Protein AF-A0A382ZHH4-F1 (afdb_monomer_lite)

pLDDT: mean 91.07, std 5.42, range [71.69, 95.81]

Foldseek 3Di:
DDDWDKAFDDDDDPQKTWIWTDPDPPDIDTDIDGHPPD

Secondary structure (DSSP, 8-state):
-PPPEEEEEEEEETTEEEEEEE-STT-EEEEEEEPTT-

Organism: NCBI:txid408172

Sequence (38 aa):
MYNYKAKLLRVVDGDTVDAEIDLGFKIFIKERIRLMGI

InterPro domains:
  IPR035437 SNase-like, OB-fold superfamily [G3DSA:2.40.50.90] (1-38)

Radius of gyration: 10.65 Å; chains: 1; bounding box: 17×20×29 Å

Structure (mmCIF, N/CA/C/O backbone):
data_AF-A0A382ZHH4-F1
#
_entry.id   AF-A0A382ZHH4-F1
#
loop_
_atom_site.group_PDB
_atom_site.id
_atom_site.type_symbol
_atom_site.label_atom_id
_atom_site.label_alt_id
_atom_site.label_comp_id
_atom_site.label_asym_id
_atom_site.label_entity_id
_atom_site.label_seq_id
_atom_site.pdbx_PDB_ins_code
_atom_site.Cartn_x
_atom_site.Cartn_y
_atom_site.Cartn_z
_atom_site.occupancy
_atom_site.B_iso_or_equiv
_atom_site.auth_seq_id
_atom_site.auth_comp_id
_atom_site.auth_asym_id
_atom_site.auth_atom_id
_atom_site.pdbx_PDB_model_num
ATOM 1 N N . MET A 1 1 ? 1.788 -13.371 6.699 1.00 7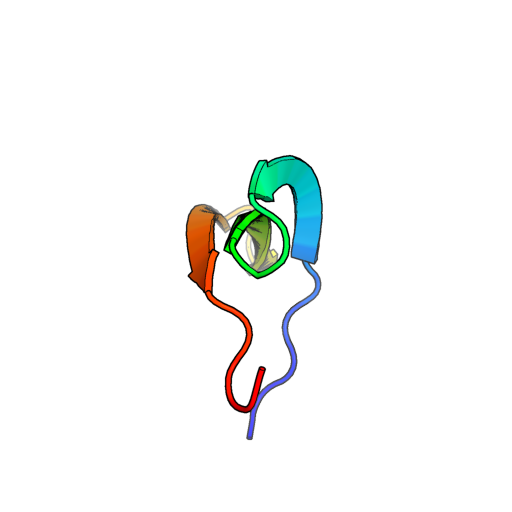4.25 1 MET A N 1
ATOM 2 C CA . MET A 1 1 ? 1.633 -12.159 5.863 1.00 74.25 1 MET A CA 1
ATOM 3 C C . MET A 1 1 ? 0.299 -11.527 6.207 1.00 74.25 1 MET A C 1
ATOM 5 O O . MET A 1 1 ? -0.669 -12.264 6.345 1.00 74.25 1 MET A O 1
ATOM 9 N N . TYR A 1 2 ? 0.261 -10.211 6.394 1.00 83.69 2 TYR A N 1
ATOM 10 C CA . TYR A 1 2 ? -0.975 -9.474 6.662 1.00 83.69 2 TYR A CA 1
ATOM 11 C C . TYR A 1 2 ? -1.406 -8.758 5.385 1.00 83.69 2 TYR A C 1
ATOM 13 O O . TYR A 1 2 ? -0.569 -8.158 4.715 1.00 83.69 2 TYR A O 1
ATOM 21 N N . ASN A 1 3 ? -2.691 -8.844 5.049 1.00 86.62 3 ASN A N 1
ATOM 22 C CA . ASN A 1 3 ? -3.264 -8.148 3.903 1.00 86.62 3 ASN A CA 1
ATOM 23 C C . ASN A 1 3 ? -4.017 -6.922 4.411 1.00 86.62 3 ASN A C 1
ATOM 25 O O . ASN A 1 3 ? -4.971 -7.060 5.178 1.00 86.62 3 ASN A O 1
ATOM 29 N N . TYR A 1 4 ? -3.595 -5.742 3.971 1.00 90.88 4 TYR A N 1
ATOM 30 C CA . TYR A 1 4 ? -4.284 -4.487 4.248 1.00 90.88 4 TYR A CA 1
ATOM 31 C C . TYR A 1 4 ? -5.098 -4.076 3.031 1.00 90.88 4 TYR A C 1
ATOM 33 O O . TYR A 1 4 ? -4.704 -4.323 1.888 1.00 90.88 4 TYR A O 1
ATOM 41 N N . LYS A 1 5 ? -6.249 -3.448 3.269 1.00 90.56 5 LYS A N 1
ATOM 42 C CA . LYS A 1 5 ? -7.008 -2.841 2.178 1.00 90.56 5 LYS A CA 1
ATOM 43 C C . LYS A 1 5 ? -6.268 -1.583 1.750 1.00 90.56 5 LYS A C 1
ATOM 45 O O . LYS A 1 5 ? -5.922 -0.760 2.590 1.00 90.56 5 LYS A O 1
ATOM 50 N N . ALA A 1 6 ? -6.042 -1.436 0.453 1.00 93.69 6 ALA A N 1
ATOM 51 C CA . ALA A 1 6 ? -5.473 -0.226 -0.110 1.00 93.69 6 ALA A CA 1
ATOM 52 C C . ALA A 1 6 ? -6.413 0.348 -1.167 1.00 93.69 6 ALA A C 1
ATOM 54 O O . ALA A 1 6 ? -7.056 -0.391 -1.917 1.00 93.69 6 ALA A O 1
ATOM 55 N N . LYS A 1 7 ? -6.493 1.674 -1.228 1.00 94.00 7 LYS A N 1
ATOM 56 C CA . LYS A 1 7 ? -7.210 2.419 -2.256 1.00 94.00 7 LYS A CA 1
ATOM 57 C C . LYS A 1 7 ? -6.194 3.028 -3.212 1.00 94.00 7 LYS A C 1
ATOM 59 O O . LYS A 1 7 ? -5.356 3.826 -2.801 1.00 94.00 7 LYS A O 1
ATOM 64 N N . LEU A 1 8 ? -6.276 2.663 -4.489 1.00 93.62 8 LEU A N 1
ATOM 65 C CA . LEU A 1 8 ? -5.451 3.269 -5.531 1.00 93.62 8 LEU A CA 1
ATOM 66 C C . LEU A 1 8 ? -5.823 4.751 -5.670 1.00 93.62 8 LEU A C 1
ATOM 68 O O . LEU A 1 8 ? -6.995 5.078 -5.865 1.00 93.62 8 LEU A O 1
ATOM 72 N N . LEU A 1 9 ? -4.832 5.635 -5.573 1.00 95.06 9 LEU A N 1
ATOM 73 C CA . LEU A 1 9 ? -5.023 7.069 -5.781 1.00 95.06 9 LEU A CA 1
ATOM 74 C C . LEU A 1 9 ? -4.646 7.456 -7.207 1.00 95.06 9 LEU A C 1
ATOM 76 O O . LEU A 1 9 ? -5.415 8.126 -7.893 1.00 95.06 9 LEU A O 1
ATOM 80 N N . ARG A 1 10 ? -3.458 7.036 -7.651 1.00 94.62 10 ARG A N 1
ATOM 81 C CA . ARG A 1 10 ? -2.919 7.394 -8.962 1.00 94.62 10 ARG A CA 1
ATOM 82 C C . ARG A 1 10 ? -1.895 6.367 -9.433 1.00 94.62 10 ARG A C 1
ATOM 84 O O . ARG A 1 10 ? -1.108 5.861 -8.641 1.00 94.62 10 ARG A O 1
ATOM 91 N N . VAL A 1 11 ? -1.869 6.122 -10.740 1.00 93.81 11 VAL A N 1
ATOM 92 C CA . VAL A 1 11 ? -0.760 5.426 -11.406 1.00 93.81 11 VAL A CA 1
ATOM 93 C C . VAL A 1 11 ? 0.283 6.465 -11.807 1.00 93.81 11 VAL A C 1
ATOM 95 O O . VAL A 1 11 ? -0.056 7.457 -12.460 1.00 93.81 11 VAL A O 1
ATOM 98 N N . VAL A 1 12 ? 1.521 6.282 -11.351 1.00 93.06 12 VAL A N 1
ATOM 99 C CA . VAL A 1 12 ? 2.630 7.201 -11.637 1.00 93.06 12 VAL A CA 1
ATOM 100 C C . VAL A 1 1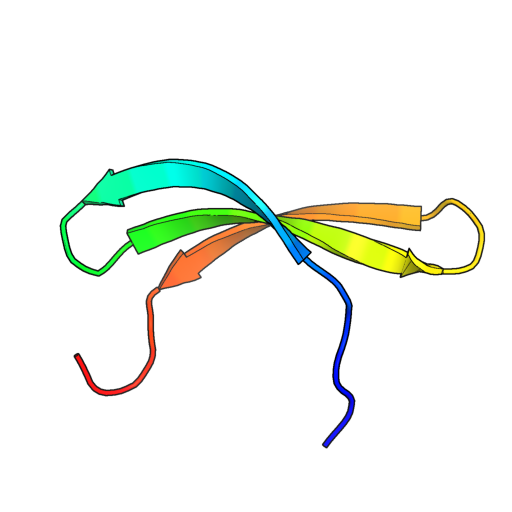2 ? 3.350 6.733 -12.890 1.00 93.06 12 VAL A C 1
ATOM 102 O O . VAL A 1 12 ? 3.407 7.475 -13.862 1.00 93.06 12 VAL A O 1
ATOM 105 N N . ASP A 1 13 ? 3.808 5.483 -12.861 1.00 89.19 13 ASP A N 1
ATOM 106 C CA . ASP A 1 13 ? 4.545 4.806 -13.924 1.00 89.19 13 ASP A CA 1
ATOM 107 C C . ASP A 1 13 ? 4.047 3.355 -14.036 1.00 89.19 13 ASP A C 1
ATOM 109 O O . ASP A 1 13 ? 3.272 2.894 -13.195 1.00 89.19 13 ASP A O 1
ATOM 113 N N . GLY A 1 14 ? 4.484 2.620 -15.063 1.00 87.00 14 GLY A N 1
ATOM 114 C CA . GLY A 1 14 ? 3.996 1.264 -15.363 1.00 87.00 14 GLY A CA 1
ATOM 115 C C . GLY A 1 14 ? 4.114 0.244 -14.219 1.00 87.00 14 GLY A C 1
ATOM 116 O O . GLY A 1 14 ? 3.356 -0.721 -14.192 1.00 87.00 14 GLY A O 1
ATOM 117 N N . ASP A 1 15 ? 5.006 0.476 -13.256 1.00 92.00 15 ASP A N 1
ATOM 118 C CA . ASP A 1 15 ? 5.245 -0.375 -12.086 1.00 92.00 15 ASP A CA 1
ATOM 119 C C . ASP A 1 15 ? 5.084 0.362 -10.740 1.00 92.00 15 ASP A C 1
ATOM 121 O O . ASP A 1 15 ? 5.268 -0.232 -9.675 1.00 92.00 15 ASP A O 1
ATOM 125 N N . THR A 1 16 ? 4.759 1.659 -10.770 1.00 94.19 16 THR A N 1
ATOM 126 C CA . THR A 1 16 ? 4.769 2.539 -9.596 1.00 94.19 16 THR A CA 1
ATOM 127 C C . THR A 1 16 ? 3.409 3.212 -9.424 1.00 94.19 16 THR A C 1
ATOM 129 O O . THR A 1 16 ? 2.933 3.938 -10.301 1.00 94.19 16 THR A O 1
ATOM 132 N N . VAL A 1 17 ? 2.786 3.007 -8.264 1.00 95.38 17 VAL A N 1
ATOM 133 C CA . VAL A 1 17 ? 1.451 3.526 -7.940 1.00 95.38 17 VAL A CA 1
ATOM 134 C C . VAL A 1 17 ? 1.451 4.249 -6.601 1.00 95.38 17 VAL A C 1
ATOM 136 O O . VAL A 1 17 ? 2.108 3.826 -5.656 1.00 95.38 17 VAL A O 1
ATOM 139 N N . ASP A 1 18 ? 0.682 5.326 -6.497 1.00 95.69 18 ASP A N 1
ATOM 140 C CA . ASP A 1 18 ? 0.386 5.964 -5.218 1.00 95.69 18 ASP A CA 1
ATOM 141 C C . ASP A 1 18 ? -0.919 5.355 -4.677 1.00 95.69 18 ASP A C 1
ATOM 143 O O . ASP A 1 18 ? -1.962 5.378 -5.348 1.00 95.69 18 ASP A O 1
ATOM 147 N N . ALA A 1 19 ? -0.869 4.793 -3.469 1.00 95.81 19 ALA A N 1
ATOM 148 C CA . ALA A 1 19 ? -2.012 4.152 -2.828 1.00 95.81 19 ALA A CA 1
ATOM 149 C C . ALA A 1 19 ? -2.151 4.575 -1.362 1.00 95.81 19 ALA A C 1
ATOM 151 O O . ALA A 1 19 ? -1.179 4.867 -0.668 1.00 95.81 19 ALA A O 1
ATOM 152 N N . GLU A 1 20 ? -3.393 4.600 -0.892 1.00 95.81 20 GLU A N 1
ATOM 153 C CA . GLU A 1 20 ? -3.731 4.814 0.509 1.00 95.81 20 GLU A CA 1
ATOM 154 C C . GLU A 1 20 ? -4.011 3.464 1.169 1.00 95.81 20 GLU A C 1
ATOM 156 O O . GLU A 1 20 ? -4.966 2.784 0.803 1.00 95.81 20 GLU A O 1
ATOM 161 N N . ILE A 1 21 ? -3.170 3.064 2.116 1.00 94.94 21 ILE A N 1
ATOM 162 C CA . ILE A 1 21 ? -3.263 1.811 2.862 1.00 94.94 21 ILE A CA 1
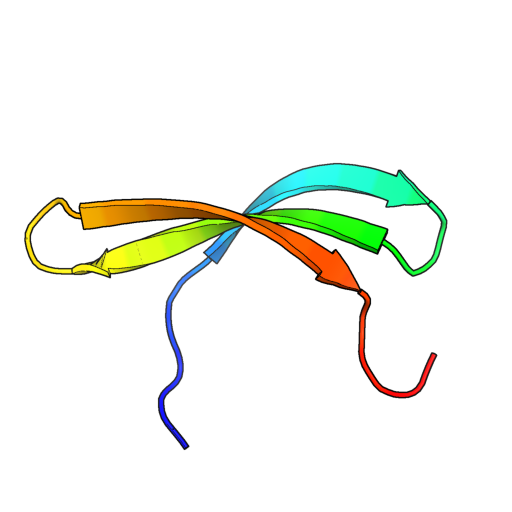ATOM 163 C C . ILE A 1 21 ? -4.041 2.068 4.154 1.00 94.94 21 ILE A C 1
ATOM 165 O O . ILE A 1 21 ? -3.663 2.924 4.957 1.00 94.94 21 ILE A O 1
ATOM 169 N N . ASP A 1 22 ? -5.115 1.311 4.361 1.00 94.31 22 ASP A N 1
ATOM 170 C CA . ASP A 1 22 ? -5.912 1.314 5.586 1.00 94.31 22 ASP A CA 1
ATOM 171 C C . ASP A 1 22 ? -5.327 0.307 6.588 1.00 94.31 22 ASP A C 1
ATOM 173 O O . ASP A 1 22 ? -5.363 -0.909 6.369 1.00 94.31 22 ASP A O 1
ATOM 177 N N . LEU A 1 23 ? -4.779 0.827 7.689 1.00 91.50 23 LEU A N 1
ATOM 178 C CA . LEU A 1 23 ? -4.236 0.030 8.794 1.00 91.50 23 LEU A CA 1
ATOM 179 C C . LEU A 1 23 ? -5.289 -0.293 9.867 1.00 91.50 23 LEU A C 1
ATOM 181 O O . LEU A 1 23 ? -4.984 -0.961 10.857 1.00 91.50 23 LEU A O 1
ATOM 185 N N . GLY A 1 24 ? -6.528 0.169 9.690 1.00 89.06 24 GLY A N 1
ATOM 186 C CA . GLY A 1 24 ? -7.572 0.136 10.703 1.00 89.06 24 GLY A CA 1
ATOM 187 C C . GLY A 1 24 ? -7.475 1.309 11.680 1.00 89.06 24 GLY A C 1
ATOM 188 O O . GLY A 1 24 ? -6.615 2.180 11.578 1.00 89.06 24 GLY A O 1
ATOM 189 N N . PHE A 1 25 ? -8.402 1.365 12.640 1.00 91.75 25 PHE A N 1
ATOM 190 C CA . PHE A 1 25 ? -8.424 2.395 13.695 1.00 91.75 25 PHE A CA 1
ATOM 191 C C . PHE A 1 25 ? -8.431 3.850 13.183 1.00 91.75 25 PHE A C 1
ATOM 193 O O . PHE A 1 25 ? -7.985 4.755 13.882 1.00 91.75 25 PHE A O 1
ATOM 200 N N . LYS A 1 26 ? -8.972 4.087 11.976 1.00 89.12 26 LYS A N 1
ATOM 201 C CA . LYS A 1 26 ? -8.937 5.383 11.266 1.00 89.12 26 LYS A CA 1
ATOM 202 C C . LYS A 1 26 ? -7.515 5.877 10.942 1.00 89.12 26 LYS A C 1
ATOM 204 O O . LYS A 1 26 ? -7.320 7.075 10.745 1.00 89.12 26 LYS A O 1
ATOM 209 N N . ILE A 1 27 ? -6.537 4.974 10.884 1.00 93.00 27 ILE A N 1
ATOM 21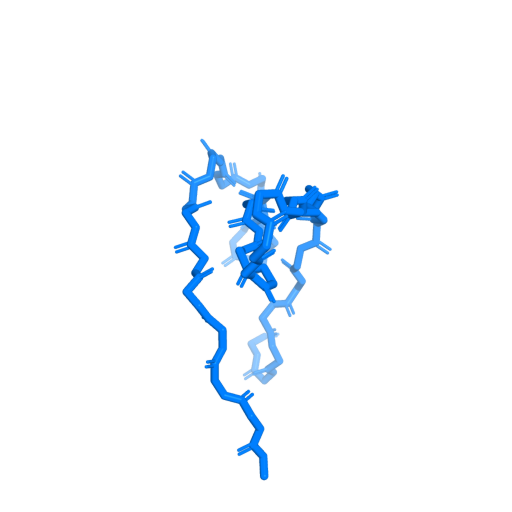0 C CA . ILE A 1 27 ? -5.163 5.268 10.483 1.00 93.00 27 ILE A CA 1
ATOM 211 C C . ILE A 1 27 ? -5.003 4.889 9.013 1.00 93.00 27 ILE A C 1
ATOM 213 O O . ILE A 1 27 ? -5.140 3.727 8.633 1.00 93.00 27 ILE A O 1
ATOM 217 N N . PHE A 1 28 ? -4.673 5.889 8.203 1.00 93.56 28 PHE A N 1
ATOM 218 C CA . PHE A 1 28 ? -4.437 5.738 6.775 1.00 93.56 28 PHE A CA 1
ATOM 219 C C . PHE A 1 28 ? -3.032 6.219 6.453 1.00 93.56 28 PHE A C 1
ATOM 221 O O . PHE A 1 28 ? -2.633 7.308 6.873 1.00 93.56 28 PHE A O 1
ATOM 228 N N . ILE A 1 29 ? -2.291 5.416 5.700 1.00 94.62 29 ILE A N 1
ATOM 229 C CA . ILE A 1 29 ? -0.962 5.776 5.215 1.00 94.62 29 ILE A CA 1
ATOM 230 C C . ILE A 1 29 ? -1.040 5.963 3.710 1.00 94.62 29 ILE A C 1
ATOM 232 O O . ILE A 1 29 ? -1.585 5.122 3.005 1.00 94.62 29 ILE A O 1
ATOM 236 N N . LYS A 1 30 ? -0.477 7.060 3.210 1.00 95.00 30 LYS A N 1
ATOM 237 C CA . LYS A 1 30 ? -0.308 7.284 1.775 1.00 95.00 30 LYS A CA 1
ATOM 238 C C . LYS A 1 30 ? 1.137 7.010 1.422 1.00 95.00 30 LYS A C 1
ATOM 240 O O . LYS A 1 30 ? 2.014 7.743 1.867 1.00 95.00 30 LYS A O 1
ATOM 245 N N . GLU A 1 31 ? 1.358 5.975 0.632 1.00 94.31 31 GLU A N 1
ATOM 246 C CA . GLU A 1 31 ? 2.691 5.570 0.202 1.00 94.31 31 GLU A CA 1
ATOM 247 C C . GLU A 1 31 ? 2.722 5.364 -1.307 1.00 94.31 31 GLU A C 1
ATOM 249 O O . GLU A 1 31 ? 1.726 5.004 -1.947 1.00 94.31 31 GLU A O 1
ATOM 254 N N . ARG A 1 32 ? 3.912 5.577 -1.861 1.00 93.94 32 ARG A N 1
ATOM 255 C CA . ARG A 1 32 ? 4.237 5.195 -3.226 1.00 93.94 32 ARG A CA 1
ATOM 256 C C . ARG A 1 32 ? 4.745 3.764 -3.218 1.00 93.94 32 ARG A C 1
ATOM 258 O O . ARG A 1 32 ? 5.789 3.474 -2.643 1.00 93.94 32 ARG A O 1
ATOM 265 N N . ILE A 1 33 ? 4.016 2.883 -3.881 1.00 93.00 33 ILE A N 1
ATOM 266 C CA . ILE A 1 33 ? 4.293 1.455 -3.924 1.00 93.00 33 ILE A CA 1
ATOM 267 C C . ILE A 1 33 ? 4.857 1.112 -5.300 1.00 93.00 33 ILE A C 1
ATOM 269 O O . ILE A 1 33 ? 4.247 1.422 -6.325 1.00 93.00 33 ILE A O 1
ATOM 273 N N . ARG A 1 34 ? 6.010 0.438 -5.313 1.00 93.62 34 ARG A N 1
ATOM 274 C CA . ARG A 1 34 ? 6.525 -0.248 -6.499 1.00 93.62 34 ARG A CA 1
ATOM 275 C C . ARG A 1 34 ? 6.099 -1.709 -6.452 1.00 93.62 34 ARG A C 1
ATOM 277 O O . ARG A 1 34 ? 6.259 -2.372 -5.427 1.00 93.62 34 ARG A O 1
ATOM 284 N N . LEU A 1 35 ? 5.522 -2.190 -7.545 1.00 89.31 35 LEU A N 1
ATOM 285 C CA . LEU A 1 35 ? 5.064 -3.568 -7.651 1.00 89.31 35 LEU A CA 1
ATOM 286 C C . LEU A 1 35 ? 6.280 -4.503 -7.682 1.00 89.31 35 LEU A C 1
ATOM 288 O O . LEU A 1 35 ? 7.167 -4.364 -8.517 1.00 89.31 35 LEU A O 1
ATOM 292 N N . MET A 1 36 ? 6.345 -5.442 -6.738 1.00 86.94 36 MET A N 1
ATOM 293 C CA . MET A 1 36 ? 7.446 -6.404 -6.660 1.00 86.94 36 MET A CA 1
ATOM 294 C C . MET A 1 36 ? 7.316 -7.453 -7.769 1.00 86.94 36 MET A C 1
ATOM 296 O O . MET A 1 36 ? 6.292 -8.129 -7.851 1.00 86.94 36 MET A O 1
ATOM 300 N N . GL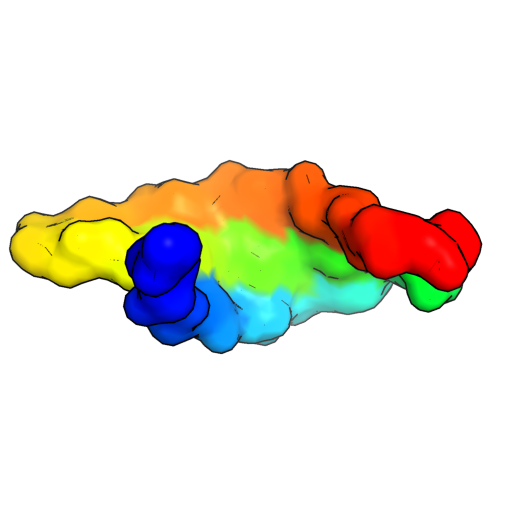Y A 1 37 ? 8.376 -7.635 -8.561 1.00 81.88 37 GLY A N 1
ATOM 301 C CA . GLY A 1 37 ? 8.451 -8.675 -9.596 1.00 81.88 37 GLY A CA 1
ATOM 302 C C . GLY A 1 37 ? 7.997 -8.243 -10.993 1.00 81.88 37 GLY A C 1
ATOM 303 O O . GLY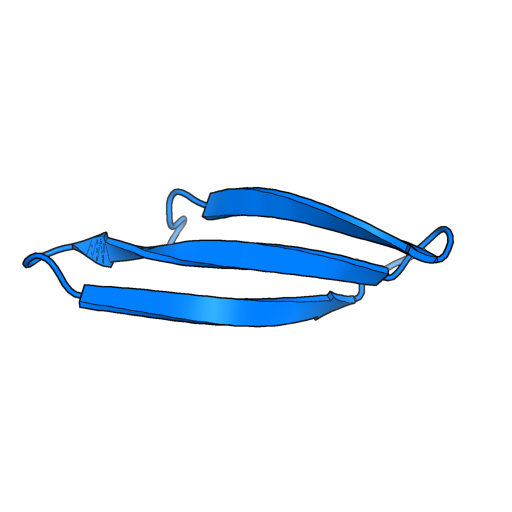 A 1 37 ? 7.804 -9.111 -11.843 1.00 81.88 37 GLY A O 1
ATOM 304 N N . ILE A 1 38 ? 7.838 -6.936 -11.217 1.00 71.69 38 ILE A N 1
ATOM 305 C CA . ILE A 1 38 ? 7.622 -6.314 -12.531 1.00 71.69 38 ILE A CA 1
ATOM 306 C C . ILE A 1 38 ? 8.780 -5.364 -12.831 1.00 71.69 38 ILE A C 1
ATOM 308 O O . ILE A 1 38 ? 9.355 -4.834 -11.851 1.00 71.69 38 ILE A O 1
#